Protein AF-A0A161UU79-F1 (afdb_monomer_lite)

Foldseek 3Di:
DALLPDQLQDDLVVLLVVLVVPDPPDWDAPVSLQVSLQNNADPPPPDRCDPVNVVVQCVLVVVDPDRTDDSVNSSSSSVVSVCCRPPVDPVVVSVVVVVVVVVVVVVVVVVVVVVVVVPPDDDD

pLDDT: mean 72.73, std 14.28, range [43.19, 90.19]

Secondary structure (DSSP, 8-state):
--GGGS-TTS-HHHHHHHHHTS-TT--B-HHHHHHHHHHHS-TT------HHHHHHHHHHTT----SSB-HHHHHHHHHHHHHHHHS--HHHHHHHHHHHHHHHHHHHHHHHHHHTGGG-PPP-

Radius of gyration: 19.87 Å; chains: 1; bounding box: 62×35×46 Å

Sequence (124 aa):
MKLSKLDPLIPLKELSQKLMKLPQDYSIHEDELIEFLSRRRWPDSNRRIDRTTFWRWRNDNQIEQQKLFSRLDILKLCQICDHYRLDGTRNQYLEIVNQQKVNISKKLELPHKLIVICQNLPSP

Structure (mmCIF, N/CA/C/O backbone):
data_AF-A0A161UU79-F1
#
_entry.id   AF-A0A161UU79-F1
#
loop_
_atom_site.group_PDB
_atom_site.id
_atom_site.type_symbol
_atom_site.label_atom_id
_atom_site.label_alt_id
_atom_site.label_comp_id
_atom_site.label_asym_id
_atom_site.label_entity_id
_atom_site.label_seq_id
_atom_site.pdbx_PDB_ins_code
_atom_site.Cartn_x
_atom_site.Cartn_y
_atom_site.Cartn_z
_atom_site.occupancy
_atom_site.B_iso_or_equiv
_atom_site.auth_seq_id
_atom_site.auth_comp_id
_atom_site.auth_asym_id
_atom_site.auth_atom_id
_atom_site.pdbx_PDB_model_num
ATOM 1 N N . MET A 1 1 ? -14.013 7.355 11.603 1.00 76.00 1 MET A N 1
ATOM 2 C CA . MET A 1 1 ? -13.534 7.430 10.197 1.00 76.00 1 MET A CA 1
ATOM 3 C C . MET A 1 1 ? -12.900 6.084 9.841 1.00 76.00 1 MET A C 1
ATOM 5 O O . MET A 1 1 ? -12.387 5.464 10.760 1.00 76.00 1 MET A O 1
ATOM 9 N N . LYS A 1 2 ? -12.994 5.597 8.592 1.00 83.75 2 LYS A N 1
ATOM 10 C CA . LYS A 1 2 ? -12.458 4.283 8.155 1.00 83.75 2 LYS A CA 1
ATOM 11 C C . LYS A 1 2 ? -11.425 4.463 7.040 1.00 83.75 2 LYS A C 1
ATOM 13 O O . LYS A 1 2 ? -11.525 5.458 6.319 1.00 83.75 2 LYS A O 1
ATOM 18 N N . LEU A 1 3 ? -10.494 3.518 6.874 1.00 84.81 3 LEU A N 1
ATOM 19 C CA . LEU A 1 3 ? -9.475 3.569 5.813 1.00 84.81 3 LEU A CA 1
ATOM 20 C C . LEU A 1 3 ? -10.134 3.562 4.426 1.00 84.81 3 LEU A C 1
ATOM 22 O O . LEU A 1 3 ? -9.764 4.355 3.566 1.00 84.81 3 LEU A O 1
ATOM 26 N N . SER A 1 4 ? -11.188 2.765 4.242 1.00 83.12 4 SER A N 1
ATOM 27 C CA . SER A 1 4 ? -11.948 2.693 2.988 1.00 83.12 4 SER A CA 1
ATOM 28 C C . SER A 1 4 ? -12.563 4.014 2.509 1.00 83.12 4 SER A C 1
ATOM 30 O O . SER A 1 4 ? -12.818 4.149 1.310 1.00 83.12 4 SER A O 1
ATOM 32 N N . LYS A 1 5 ? -12.780 4.969 3.426 1.00 85.56 5 LYS A N 1
ATOM 33 C CA . LYS A 1 5 ? -13.331 6.308 3.157 1.00 85.56 5 LYS A CA 1
ATOM 34 C C . LYS A 1 5 ? -12.264 7.360 2.854 1.00 85.56 5 LYS A C 1
ATOM 36 O O . LYS A 1 5 ? -12.618 8.494 2.542 1.00 85.56 5 LYS A O 1
ATOM 41 N N . LEU A 1 6 ? -10.983 7.034 3.012 1.00 87.56 6 LEU A N 1
ATOM 42 C CA . LEU A 1 6 ? -9.908 7.940 2.629 1.00 87.56 6 LEU A CA 1
ATOM 43 C C . LEU A 1 6 ? -9.741 7.909 1.115 1.00 87.56 6 LEU A C 1
ATOM 45 O O . LEU A 1 6 ? -9.828 6.846 0.503 1.00 87.56 6 LEU A O 1
ATOM 49 N N . ASP A 1 7 ? -9.467 9.072 0.533 1.00 84.69 7 ASP A N 1
ATOM 50 C CA . ASP A 1 7 ? -9.041 9.149 -0.857 1.00 84.69 7 ASP A CA 1
ATOM 51 C C . ASP A 1 7 ? -7.633 8.527 -0.976 1.00 84.69 7 ASP A C 1
ATOM 53 O O . ASP A 1 7 ? -6.694 9.016 -0.337 1.00 84.69 7 ASP A O 1
ATOM 57 N N . PRO A 1 8 ? -7.479 7.428 -1.735 1.00 82.81 8 PRO A N 1
ATOM 58 C CA . PRO A 1 8 ? -6.214 6.728 -1.875 1.00 82.81 8 PRO A CA 1
ATOM 59 C C . PRO A 1 8 ? -5.212 7.468 -2.762 1.00 82.81 8 PRO A C 1
ATOM 61 O O . PRO A 1 8 ? -4.038 7.111 -2.725 1.00 82.81 8 PRO A O 1
ATOM 64 N N . LEU A 1 9 ? -5.624 8.489 -3.520 1.00 82.69 9 LEU A N 1
ATOM 65 C CA . LEU A 1 9 ? -4.764 9.230 -4.450 1.00 82.69 9 LEU A CA 1
ATOM 66 C C . LEU A 1 9 ? -4.115 10.472 -3.827 1.00 82.69 9 LEU A C 1
ATOM 68 O O . LEU A 1 9 ? -3.282 11.119 -4.464 1.00 82.69 9 LEU A O 1
ATOM 72 N N . ILE A 1 10 ? -4.432 10.787 -2.568 1.00 86.12 10 ILE A N 1
ATOM 73 C CA . ILE A 1 10 ? -3.826 11.930 -1.881 1.00 86.12 10 ILE A CA 1
ATOM 74 C C . ILE A 1 10 ? -2.319 11.726 -1.637 1.00 86.12 10 ILE A C 1
ATOM 76 O O . ILE A 1 10 ? -1.854 10.589 -1.432 1.00 86.12 10 ILE A O 1
ATOM 80 N N . PRO A 1 11 ? -1.537 12.820 -1.578 1.00 85.31 11 PRO A N 1
ATOM 81 C CA . PRO A 1 11 ? -0.120 12.763 -1.240 1.00 85.31 11 PRO A CA 1
ATOM 82 C C . PRO A 1 11 ? 0.129 12.094 0.118 1.00 85.31 11 PRO A C 1
ATOM 84 O O . PRO A 1 11 ? -0.633 12.287 1.066 1.00 85.31 11 PRO A O 1
ATOM 87 N N . LEU A 1 12 ? 1.249 11.373 0.257 1.00 86.25 12 LEU A N 1
ATOM 88 C CA . LEU A 1 12 ? 1.625 10.674 1.501 1.00 86.25 12 LEU A CA 1
ATOM 89 C C . LEU A 1 12 ? 1.599 11.572 2.746 1.00 86.25 12 LEU A C 1
ATOM 91 O O . LEU A 1 12 ? 1.203 11.128 3.823 1.00 86.25 12 LEU A O 1
ATOM 95 N N . LYS A 1 13 ? 1.996 12.843 2.600 1.00 85.06 13 LYS A N 1
ATOM 96 C CA . LYS A 1 13 ? 1.974 13.828 3.691 1.00 85.06 13 LYS A CA 1
ATOM 97 C C . LYS A 1 13 ? 0.554 14.060 4.216 1.00 85.06 13 LYS A C 1
ATOM 99 O O . LYS A 1 13 ? 0.345 14.088 5.425 1.00 85.06 13 LYS A O 1
ATOM 104 N N . GLU A 1 14 ? -0.415 14.185 3.315 1.00 88.81 14 GLU A N 1
ATOM 105 C CA . GLU A 1 14 ? -1.825 14.353 3.668 1.00 88.81 14 GLU A CA 1
ATOM 106 C C . GLU A 1 14 ? -2.428 13.039 4.183 1.00 88.81 14 GLU A C 1
ATOM 108 O O . GLU A 1 14 ? -3.176 13.037 5.163 1.00 88.81 14 GLU A O 1
ATOM 113 N N . LEU A 1 15 ? -2.044 11.905 3.585 1.00 89.38 15 LEU A N 1
ATOM 114 C CA . LEU A 1 15 ? -2.463 10.582 4.041 1.00 89.38 15 LEU A CA 1
ATOM 115 C C . LEU A 1 15 ? -2.055 10.334 5.494 1.00 89.38 15 LEU A C 1
ATOM 117 O O . LEU A 1 15 ? -2.887 9.904 6.287 1.00 89.38 15 LEU A O 1
ATOM 121 N N . SER A 1 16 ? -0.819 10.671 5.868 1.00 88.62 16 SER A N 1
ATOM 122 C CA . SER A 1 16 ? -0.336 10.564 7.249 1.00 88.62 16 SER A CA 1
ATOM 123 C C . SER A 1 16 ? -1.229 11.338 8.225 1.00 88.62 16 SER A C 1
ATOM 125 O O . SER A 1 16 ? -1.694 10.787 9.223 1.00 88.62 16 SER A O 1
ATOM 127 N N . GLN A 1 17 ? -1.585 12.581 7.889 1.00 90.19 17 GLN A N 1
ATOM 128 C CA . GLN A 1 17 ? -2.487 13.387 8.716 1.00 90.19 17 GLN A CA 1
ATOM 129 C C . GLN A 1 17 ? -3.892 12.778 8.824 1.00 90.19 17 GLN A C 1
ATOM 131 O O . GLN A 1 17 ? -4.496 12.817 9.897 1.00 90.19 17 GLN A O 1
ATOM 136 N N . LYS A 1 18 ? -4.427 12.197 7.743 1.00 89.38 18 LYS A N 1
ATOM 137 C CA . LYS A 1 18 ? -5.743 11.536 7.768 1.00 89.38 18 LYS A CA 1
ATOM 138 C C . LYS A 1 18 ? -5.724 10.208 8.528 1.00 89.38 18 LYS A C 1
AT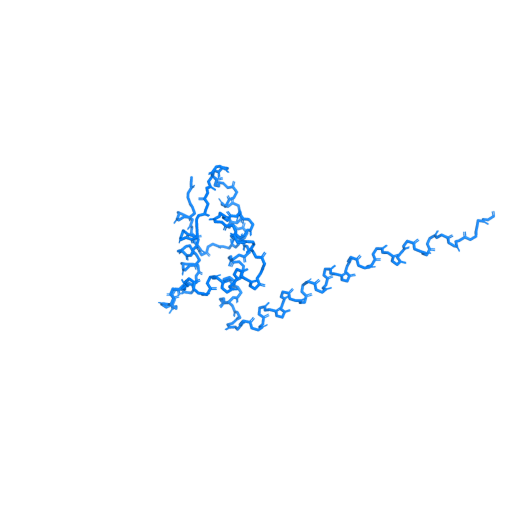OM 140 O O . LYS A 1 18 ? -6.689 9.917 9.229 1.00 89.38 18 LYS A O 1
ATOM 145 N N . LEU A 1 19 ? -4.635 9.442 8.458 1.00 87.62 19 LEU A N 1
ATOM 146 C CA . LEU A 1 19 ? -4.457 8.208 9.229 1.00 87.62 19 LEU A CA 1
ATOM 147 C C . LEU A 1 19 ? -4.402 8.482 10.738 1.00 87.62 19 LEU A C 1
ATOM 149 O O . LEU A 1 19 ? -4.959 7.712 11.518 1.00 87.62 19 LEU A O 1
ATOM 153 N N . MET A 1 20 ? -3.800 9.600 11.154 1.00 86.75 20 MET A N 1
ATOM 154 C CA . MET A 1 20 ? -3.771 10.024 12.563 1.00 86.75 20 MET A CA 1
ATOM 155 C C . MET A 1 20 ? -5.156 10.410 13.104 1.00 86.75 20 MET A C 1
ATOM 157 O O . MET A 1 20 ? -5.381 10.341 14.306 1.00 86.75 20 MET A O 1
ATOM 161 N N . LYS A 1 21 ? -6.101 10.767 12.225 1.00 88.31 21 LYS A N 1
ATOM 162 C CA . LYS A 1 21 ? -7.506 11.043 12.578 1.00 88.31 21 LYS A CA 1
ATOM 163 C C . LYS A 1 21 ? -8.373 9.779 12.652 1.00 88.31 21 LYS A C 1
ATOM 165 O O . LYS A 1 21 ? -9.563 9.875 12.954 1.00 88.31 21 LYS A O 1
ATOM 170 N N . LEU A 1 22 ? -7.827 8.602 12.330 1.00 85.50 22 LEU A N 1
ATOM 171 C CA . LEU A 1 22 ? -8.541 7.342 12.535 1.00 85.50 22 LEU A CA 1
ATOM 172 C C . LEU A 1 22 ? -8.649 7.041 14.039 1.00 85.50 22 LEU A C 1
ATOM 174 O O . LEU A 1 22 ? -7.688 7.320 14.760 1.00 85.50 22 LEU A O 1
ATOM 178 N N . PRO A 1 23 ? -9.766 6.447 14.502 1.00 85.88 23 PRO A N 1
ATOM 179 C CA . PRO A 1 23 ? -9.935 6.058 15.903 1.00 85.88 23 PRO A CA 1
ATOM 180 C C . PRO A 1 23 ? -8.761 5.211 16.414 1.00 85.88 23 PRO A C 1
ATOM 182 O O . PRO A 1 23 ? -8.119 4.500 15.642 1.00 85.88 23 PRO A O 1
ATOM 185 N N . GLN A 1 24 ? -8.430 5.317 17.700 1.00 77.88 24 GLN A N 1
ATOM 186 C CA . GLN A 1 24 ? -7.261 4.639 18.275 1.00 77.88 24 GLN A CA 1
ATOM 187 C C . GLN A 1 24 ? -7.457 3.123 18.413 1.00 77.88 24 GLN A C 1
ATOM 189 O O . GLN A 1 24 ? -6.493 2.373 18.319 1.00 77.88 24 GLN A O 1
ATOM 194 N N . ASP A 1 25 ? -8.705 2.693 18.554 1.00 82.12 25 ASP A N 1
ATOM 195 C CA . ASP A 1 25 ? -9.193 1.314 18.538 1.00 82.12 25 ASP A CA 1
ATOM 196 C C . ASP A 1 25 ? -9.411 0.764 17.115 1.00 82.12 25 ASP A C 1
ATOM 198 O O . ASP A 1 25 ? -9.803 -0.390 16.931 1.00 82.12 25 ASP A O 1
ATOM 202 N N . TYR A 1 26 ? -9.155 1.577 16.085 1.00 81.06 26 TYR A N 1
ATOM 203 C CA . TYR A 1 26 ? -9.373 1.175 14.706 1.00 81.06 26 TYR A CA 1
ATOM 204 C C . TYR A 1 26 ? -8.337 0.145 14.248 1.00 81.06 26 TYR A C 1
ATOM 206 O O . TYR A 1 26 ? -7.163 0.455 14.042 1.00 81.06 26 TYR A O 1
ATOM 214 N N . SER A 1 27 ? -8.811 -1.081 14.047 1.00 81.88 27 SER A N 1
ATOM 215 C CA . SER A 1 27 ? -8.026 -2.208 13.552 1.00 81.88 27 SER A CA 1
ATOM 216 C C . SER A 1 27 ? -8.098 -2.290 12.033 1.00 81.88 27 SER A C 1
ATOM 218 O O . SER A 1 27 ? -9.184 -2.354 11.458 1.00 81.88 27 SER A O 1
ATOM 220 N N . ILE A 1 28 ? -6.936 -2.292 11.381 1.00 84.69 28 ILE A N 1
ATOM 221 C CA . ILE A 1 28 ? -6.843 -2.315 9.921 1.00 84.69 28 ILE A CA 1
ATOM 222 C C . ILE A 1 28 ? -6.502 -3.729 9.483 1.00 84.69 28 ILE A C 1
ATOM 224 O O . ILE A 1 28 ? -5.427 -4.248 9.789 1.00 84.69 28 ILE A O 1
ATOM 228 N N . HIS A 1 29 ? -7.454 -4.339 8.785 1.00 86.19 29 HIS A N 1
ATOM 229 C CA . HIS A 1 29 ? -7.348 -5.699 8.281 1.00 86.19 29 HIS A CA 1
ATOM 230 C C . HIS A 1 29 ? -6.659 -5.742 6.917 1.00 86.19 29 HIS A C 1
ATOM 232 O O . HIS A 1 29 ? -6.684 -4.776 6.153 1.00 86.19 29 HIS A O 1
ATOM 238 N N . GLU A 1 30 ? -6.085 -6.903 6.605 1.00 86.06 30 GLU A N 1
ATOM 239 C CA . GLU A 1 30 ? -5.409 -7.170 5.333 1.00 86.06 30 GLU A CA 1
ATOM 240 C C . GLU A 1 30 ? -6.287 -6.847 4.121 1.00 86.06 30 GLU A C 1
ATOM 242 O O . GLU A 1 30 ? -5.846 -6.115 3.241 1.00 86.06 30 GLU A O 1
ATOM 247 N N . ASP A 1 31 ? -7.533 -7.323 4.098 1.00 86.25 31 ASP A N 1
ATOM 248 C CA . ASP A 1 31 ? -8.419 -7.136 2.944 1.00 86.25 31 ASP A CA 1
ATOM 249 C C . ASP A 1 31 ? -8.742 -5.653 2.705 1.00 86.25 31 ASP A C 1
ATOM 251 O O . ASP A 1 31 ? -8.697 -5.179 1.569 1.00 86.25 31 ASP A O 1
ATOM 255 N N . GLU A 1 32 ? -8.975 -4.884 3.778 1.00 87.94 32 GLU A N 1
ATOM 256 C CA . GLU A 1 32 ? -9.214 -3.439 3.672 1.00 87.94 32 GLU A CA 1
ATOM 257 C C . GLU A 1 32 ? -7.977 -2.707 3.134 1.00 87.94 32 GLU A C 1
ATOM 259 O O . GLU A 1 32 ? -8.090 -1.788 2.317 1.00 87.94 32 GLU A O 1
ATOM 264 N N . LEU A 1 33 ? -6.788 -3.124 3.570 1.00 87.88 33 LEU A N 1
ATOM 2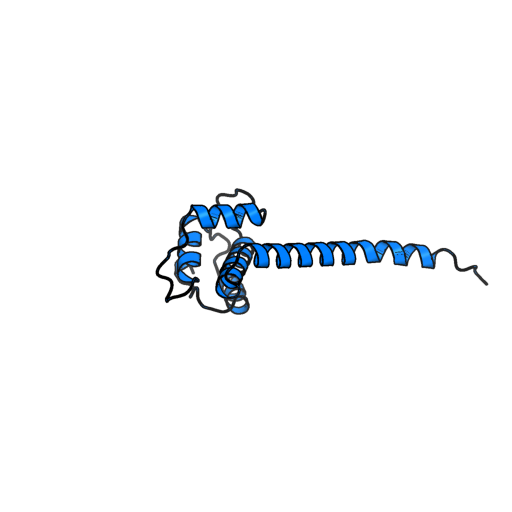65 C CA . LEU A 1 33 ? -5.531 -2.529 3.142 1.00 87.88 33 LEU A CA 1
ATOM 266 C C . LEU A 1 33 ? -5.199 -2.868 1.687 1.00 87.88 33 LEU A C 1
ATOM 268 O O . LEU A 1 33 ? -4.821 -1.974 0.932 1.00 87.88 33 LEU A O 1
ATOM 272 N N . ILE A 1 34 ? -5.382 -4.123 1.269 1.00 86.69 34 ILE A N 1
ATOM 273 C CA . ILE A 1 34 ? -5.223 -4.543 -0.129 1.00 86.69 34 ILE A CA 1
ATOM 274 C C . ILE A 1 34 ? -6.164 -3.731 -1.017 1.00 86.69 34 ILE A C 1
ATOM 276 O O . ILE A 1 34 ? -5.736 -3.185 -2.035 1.00 86.69 34 ILE A O 1
ATOM 280 N N . GLU A 1 35 ? -7.427 -3.581 -0.616 1.00 86.81 35 GLU A N 1
ATOM 281 C CA . GLU A 1 35 ? -8.395 -2.807 -1.383 1.00 86.81 35 GLU A CA 1
ATOM 282 C C . GLU A 1 35 ? -8.031 -1.317 -1.445 1.00 86.81 35 GLU A C 1
ATOM 284 O O . GLU A 1 35 ? -8.146 -0.688 -2.501 1.00 86.81 35 GLU A O 1
ATOM 289 N N . PHE A 1 36 ? -7.539 -0.734 -0.352 1.00 89.12 36 PHE A N 1
ATOM 290 C CA . PHE A 1 36 ? -7.035 0.640 -0.345 1.00 89.12 36 PHE A CA 1
ATOM 291 C C . PHE A 1 36 ? -5.839 0.826 -1.291 1.00 89.12 36 PHE A C 1
ATOM 293 O O . PHE A 1 36 ? -5.857 1.720 -2.139 1.00 89.12 36 PHE A O 1
ATOM 300 N N . LEU A 1 37 ? -4.832 -0.047 -1.208 1.00 86.88 37 LEU A N 1
ATOM 301 C CA . LEU A 1 37 ? -3.644 0.011 -2.063 1.00 86.88 37 LEU A CA 1
ATOM 302 C C . LEU A 1 37 ? -3.998 -0.219 -3.536 1.00 86.88 37 LEU A C 1
ATOM 304 O O . LEU A 1 37 ? -3.435 0.434 -4.412 1.00 86.88 37 LEU A O 1
ATOM 308 N N . SER A 1 38 ? -4.962 -1.101 -3.821 1.00 82.44 38 SER A N 1
ATOM 309 C CA . SER A 1 38 ? -5.404 -1.366 -5.192 1.00 82.44 38 SER A CA 1
ATOM 310 C C . SER A 1 38 ? -5.960 -0.111 -5.872 1.00 82.44 38 SER A C 1
ATOM 312 O O . SER A 1 38 ? -5.706 0.096 -7.054 1.00 82.44 38 SER A O 1
ATOM 314 N N . ARG A 1 39 ? -6.641 0.757 -5.110 1.00 81.50 39 ARG A N 1
ATOM 315 C CA . ARG A 1 39 ? -7.182 2.041 -5.579 1.00 81.50 39 ARG A CA 1
ATOM 316 C C . ARG A 1 39 ? -6.150 3.172 -5.614 1.00 81.50 39 ARG A C 1
ATOM 318 O O . ARG A 1 39 ? -6.389 4.182 -6.262 1.00 81.50 39 ARG A O 1
ATOM 325 N N . ARG A 1 40 ? -5.018 3.026 -4.915 1.00 81.25 40 ARG A N 1
ATOM 326 C CA . ARG A 1 40 ? -3.899 3.988 -4.960 1.00 81.25 40 ARG A CA 1
ATOM 327 C C . ARG A 1 40 ? -3.067 3.843 -6.239 1.00 81.25 40 ARG A C 1
ATOM 329 O O . ARG A 1 40 ? -2.367 4.775 -6.632 1.00 81.25 40 ARG A O 1
ATOM 336 N N . ARG A 1 41 ? -3.128 2.678 -6.891 1.00 71.00 41 ARG A N 1
ATOM 337 C CA . ARG A 1 41 ?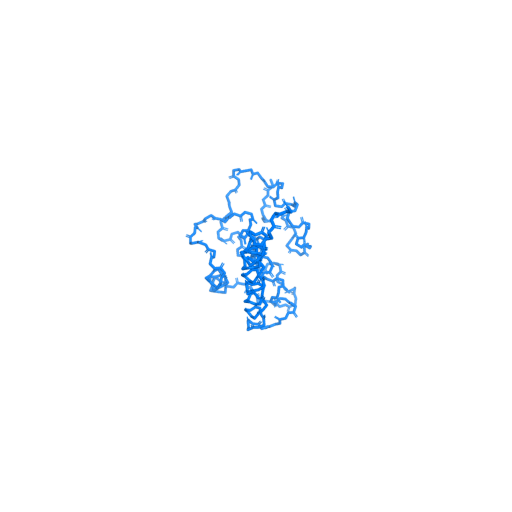 -2.392 2.396 -8.126 1.00 71.00 41 ARG A CA 1
ATOM 338 C C . ARG A 1 41 ? -3.092 3.006 -9.352 1.00 71.00 41 ARG A C 1
ATOM 340 O O . ARG A 1 41 ? -4.301 3.186 -9.355 1.00 71.00 41 ARG A O 1
ATOM 347 N N . TRP A 1 42 ? -2.281 3.326 -10.363 1.00 62.59 42 TRP A N 1
ATOM 348 C CA . TRP A 1 42 ? -2.607 3.932 -11.663 1.00 62.59 42 TRP A CA 1
ATOM 349 C C . TRP A 1 42 ? -4.068 3.714 -12.136 1.00 62.59 42 TRP A C 1
ATOM 351 O O . TRP A 1 42 ? -4.429 2.566 -12.388 1.00 62.59 42 TRP A O 1
ATOM 361 N N . PRO A 1 43 ? -4.883 4.773 -12.341 1.00 54.84 43 PRO A N 1
ATOM 362 C CA . PRO A 1 43 ? -6.260 4.639 -12.843 1.00 54.84 43 PRO A CA 1
ATOM 363 C C . PRO A 1 43 ? -6.363 3.945 -14.219 1.00 54.84 43 PRO A C 1
ATOM 365 O O . PRO A 1 43 ? -7.298 3.189 -14.456 1.00 54.84 43 PRO A O 1
ATOM 368 N N . ASP A 1 44 ? -5.371 4.130 -15.091 1.00 51.72 44 ASP A N 1
ATOM 369 C CA . ASP A 1 44 ? -5.260 3.491 -16.413 1.00 51.72 44 ASP A CA 1
ATOM 370 C C . ASP A 1 44 ? -4.700 2.053 -16.383 1.00 51.72 44 ASP A C 1
ATOM 372 O O . ASP A 1 44 ? -4.797 1.326 -17.374 1.00 51.72 44 ASP A O 1
ATOM 376 N N . SER A 1 45 ? -4.124 1.590 -15.264 1.00 57.19 45 SER A N 1
ATOM 377 C CA . SER A 1 45 ? -3.753 0.181 -15.109 1.00 57.19 45 SER A CA 1
ATOM 378 C C . SER A 1 45 ? -4.924 -0.558 -14.483 1.00 57.19 45 SER A C 1
ATOM 380 O O . SER A 1 45 ? -5.087 -0.574 -13.268 1.00 57.19 45 SER A O 1
ATOM 382 N N . ASN A 1 46 ? -5.709 -1.257 -15.301 1.00 58.59 46 ASN A N 1
ATOM 383 C CA . ASN A 1 46 ? -6.861 -2.042 -14.835 1.00 58.59 46 ASN A CA 1
ATOM 384 C C . ASN A 1 46 ? -6.472 -3.273 -13.967 1.00 58.59 46 ASN A C 1
ATOM 386 O O . ASN A 1 46 ? -7.256 -4.202 -13.773 1.00 58.59 46 ASN A O 1
ATOM 390 N N . ARG A 1 47 ? -5.223 -3.333 -13.480 1.00 59.59 47 ARG A N 1
ATOM 391 C CA . ARG A 1 47 ? -4.664 -4.420 -12.674 1.00 59.59 47 ARG A CA 1
ATOM 392 C C . ARG A 1 47 ? -4.765 -4.084 -11.190 1.00 59.59 47 ARG A C 1
ATOM 394 O O . ARG A 1 47 ? -4.007 -3.266 -10.669 1.00 59.59 47 ARG A O 1
ATOM 401 N N . ARG A 1 48 ? -5.641 -4.807 -10.491 1.00 68.00 48 ARG A N 1
ATOM 402 C CA . ARG A 1 48 ? -5.688 -4.823 -9.024 1.00 68.00 48 ARG A CA 1
ATOM 403 C C . ARG A 1 48 ? -4.368 -5.341 -8.446 1.00 68.00 48 ARG A C 1
ATOM 405 O O . ARG A 1 48 ? -3.715 -6.198 -9.041 1.00 68.00 48 ARG A O 1
ATOM 412 N N . ILE A 1 49 ? -3.987 -4.828 -7.276 1.00 74.75 49 ILE A N 1
ATOM 413 C CA . ILE A 1 49 ? -2.946 -5.462 -6.462 1.00 74.75 49 ILE A CA 1
ATOM 414 C C . ILE A 1 49 ? -3.519 -6.792 -5.993 1.00 74.75 49 ILE A C 1
ATOM 416 O O . ILE A 1 49 ? -4.505 -6.824 -5.258 1.00 74.75 49 ILE A O 1
ATOM 420 N N . ASP A 1 50 ? -2.928 -7.883 -6.465 1.00 76.75 50 ASP A N 1
ATOM 421 C CA . ASP A 1 50 ? -3.277 -9.202 -5.978 1.00 76.75 50 ASP A CA 1
ATOM 422 C C . ASP A 1 50 ? -2.639 -9.452 -4.606 1.00 76.75 50 ASP A C 1
ATOM 424 O O . ASP A 1 50 ? -1.664 -8.816 -4.184 1.00 76.75 50 ASP A O 1
ATOM 428 N N . ARG A 1 51 ? -3.216 -10.417 -3.893 1.00 82.12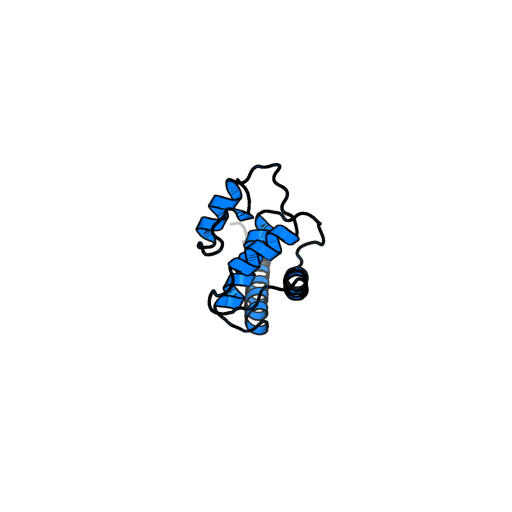 51 ARG A N 1
ATOM 429 C CA . ARG A 1 51 ? -2.752 -10.824 -2.566 1.00 82.12 51 ARG A CA 1
ATOM 430 C C . ARG A 1 51 ? -1.276 -11.229 -2.601 1.00 82.12 51 ARG A C 1
ATOM 432 O O . ARG A 1 51 ? -0.522 -10.912 -1.689 1.00 82.12 51 ARG A O 1
ATOM 439 N N . THR A 1 52 ? -0.834 -11.862 -3.683 1.00 83.69 52 THR A N 1
ATOM 440 C CA . THR A 1 52 ? 0.557 -12.278 -3.889 1.00 83.69 52 THR A CA 1
ATOM 441 C C . THR A 1 52 ? 1.523 -11.096 -3.937 1.00 83.69 52 THR A C 1
ATOM 443 O O . THR A 1 52 ? 2.561 -11.132 -3.277 1.00 83.69 52 THR A O 1
ATOM 446 N N . THR A 1 53 ? 1.200 -10.035 -4.677 1.00 80.81 53 THR A N 1
ATOM 447 C CA . THR A 1 53 ? 2.013 -8.812 -4.750 1.00 80.81 53 THR A CA 1
ATOM 448 C C . THR A 1 53 ? 2.077 -8.133 -3.394 1.00 80.81 53 THR A C 1
ATOM 450 O O . THR A 1 53 ? 3.159 -7.750 -2.951 1.00 80.81 53 THR A O 1
ATOM 453 N N . PHE A 1 54 ? 0.942 -8.063 -2.699 1.00 85.38 54 PHE A N 1
ATOM 454 C CA . PHE A 1 54 ? 0.881 -7.540 -1.341 1.00 85.38 54 PHE A CA 1
ATOM 455 C C . PHE A 1 54 ? 1.813 -8.301 -0.381 1.00 85.38 54 PHE A C 1
ATOM 457 O O . PHE A 1 54 ? 2.652 -7.688 0.282 1.00 85.38 54 PHE A O 1
ATOM 464 N N . TRP A 1 55 ? 1.738 -9.637 -0.357 1.00 84.06 55 TRP A N 1
ATOM 465 C CA . TRP A 1 55 ? 2.609 -10.470 0.482 1.00 84.06 55 TRP A CA 1
ATOM 466 C C . TRP A 1 55 ? 4.087 -10.321 0.128 1.00 84.06 55 TRP A C 1
ATOM 468 O O . TRP A 1 55 ? 4.932 -10.277 1.021 1.00 84.06 55 TRP A O 1
ATOM 478 N N . ARG A 1 56 ? 4.416 -10.191 -1.161 1.00 81.75 56 ARG A N 1
ATOM 479 C CA . ARG A 1 56 ? 5.795 -9.930 -1.597 1.00 81.75 56 ARG A CA 1
ATOM 480 C C . ARG A 1 56 ? 6.310 -8.599 -1.059 1.00 81.75 56 ARG A C 1
ATOM 482 O O . ARG A 1 56 ? 7.385 -8.571 -0.473 1.00 81.75 56 ARG A O 1
ATOM 489 N N . TRP A 1 57 ? 5.540 -7.518 -1.193 1.00 83.44 57 TRP A N 1
ATOM 490 C CA . TRP A 1 57 ? 5.928 -6.201 -0.672 1.00 83.44 57 TRP A CA 1
ATOM 491 C C . TRP A 1 57 ? 6.115 -6.207 0.840 1.00 83.44 57 TRP A C 1
ATOM 493 O O . TRP A 1 57 ? 7.069 -5.610 1.341 1.00 83.44 57 TRP A O 1
ATOM 503 N N . ARG A 1 58 ? 5.232 -6.914 1.549 1.00 85.00 58 ARG A N 1
ATOM 504 C CA . ARG A 1 58 ? 5.312 -7.122 2.993 1.00 85.00 58 ARG A CA 1
ATOM 505 C C . ARG A 1 58 ? 6.618 -7.817 3.389 1.00 85.00 58 ARG A C 1
ATOM 507 O O . ARG A 1 58 ? 7.344 -7.301 4.240 1.00 85.00 58 ARG A O 1
ATOM 514 N N . ASN A 1 59 ? 6.925 -8.943 2.742 1.00 84.44 59 ASN A N 1
ATOM 515 C CA . ASN A 1 59 ? 8.117 -9.747 3.015 1.00 84.44 59 ASN A CA 1
ATOM 516 C C . ASN A 1 59 ? 9.408 -8.985 2.696 1.00 84.44 59 ASN A C 1
ATOM 518 O O . ASN A 1 59 ? 10.301 -8.928 3.539 1.00 84.44 59 ASN A O 1
ATOM 522 N N . ASP A 1 60 ? 9.477 -8.338 1.528 1.00 82.06 60 ASP A N 1
ATOM 523 C CA . ASP A 1 60 ? 10.643 -7.552 1.095 1.00 82.06 60 ASP A CA 1
ATOM 524 C C . ASP A 1 60 ? 10.961 -6.403 2.086 1.00 82.06 60 ASP A C 1
ATOM 526 O O . ASP A 1 60 ? 12.106 -5.965 2.200 1.00 82.06 60 ASP A O 1
ATOM 530 N N . ASN A 1 61 ? 9.961 -5.930 2.843 1.00 77.50 61 ASN A N 1
ATOM 531 C CA . ASN A 1 61 ? 10.075 -4.799 3.768 1.00 77.50 61 ASN A CA 1
ATOM 532 C C . ASN A 1 61 ? 10.057 -5.159 5.255 1.00 77.50 61 ASN A C 1
ATOM 534 O O . ASN A 1 61 ? 10.026 -4.237 6.083 1.00 77.50 61 ASN A O 1
ATOM 538 N N . GLN A 1 62 ? 10.098 -6.457 5.578 1.00 80.44 62 GLN A N 1
ATOM 539 C CA . GLN A 1 62 ? 10.090 -6.978 6.949 1.00 80.44 62 GLN A CA 1
ATOM 540 C C . GLN A 1 62 ? 8.922 -6.430 7.786 1.00 80.44 62 GLN A C 1
ATOM 542 O O . GLN A 1 62 ? 9.069 -6.163 8.975 1.00 80.44 62 GLN A O 1
ATOM 547 N N . ILE A 1 63 ? 7.757 -6.232 7.160 1.00 79.94 63 ILE A N 1
ATOM 548 C CA . ILE A 1 63 ? 6.534 -5.890 7.891 1.00 79.94 63 ILE A CA 1
ATOM 549 C C . ILE A 1 63 ? 6.069 -7.181 8.568 1.00 79.94 63 ILE A C 1
ATOM 551 O O . ILE A 1 63 ? 5.627 -8.109 7.883 1.00 79.94 63 ILE A O 1
ATOM 555 N N . GLU A 1 64 ? 6.228 -7.255 9.894 1.00 69.50 64 GLU A N 1
ATOM 556 C CA . GLU A 1 64 ? 5.931 -8.436 10.717 1.00 69.50 64 GLU A CA 1
ATOM 557 C C . GLU A 1 64 ? 4.599 -9.084 10.326 1.00 69.50 64 GLU A C 1
ATOM 559 O O . GLU A 1 64 ? 3.666 -8.375 9.953 1.00 69.50 64 GLU A O 1
ATOM 564 N N . GLN A 1 65 ? 4.476 -10.415 10.426 1.00 65.25 65 GLN A N 1
ATOM 565 C CA . GLN A 1 65 ? 3.279 -11.194 10.046 1.00 65.25 65 GLN A CA 1
ATOM 566 C C . GLN A 1 65 ? 2.065 -10.987 10.980 1.00 65.25 65 GLN A C 1
ATOM 568 O O . GLN A 1 65 ? 1.298 -11.907 11.258 1.00 65.25 65 GLN A O 1
ATOM 573 N N . GLN A 1 66 ? 1.860 -9.775 11.483 1.00 64.12 66 GLN A N 1
ATOM 574 C CA . GLN A 1 66 ? 0.706 -9.435 12.298 1.00 64.12 66 GLN A CA 1
ATOM 575 C C . GLN A 1 66 ? -0.579 -9.415 11.449 1.00 64.12 66 GLN A C 1
ATOM 577 O O . GLN A 1 66 ? -0.600 -8.928 10.318 1.00 64.12 66 GLN A O 1
ATOM 582 N N . LYS A 1 67 ? -1.695 -9.923 11.983 1.00 66.69 67 LYS A N 1
ATOM 583 C CA . LYS A 1 67 ? -3.014 -9.816 11.317 1.00 66.69 67 LYS A CA 1
ATOM 584 C C . LYS A 1 67 ? -3.546 -8.375 11.262 1.00 66.69 67 LYS A C 1
ATOM 586 O O . LYS A 1 67 ? -4.519 -8.118 10.557 1.00 66.69 67 LYS A O 1
ATOM 591 N N . LEU A 1 68 ? -2.928 -7.469 12.018 1.00 75.81 68 LEU A N 1
ATOM 592 C CA . LEU A 1 68 ? -3.307 -6.072 12.171 1.00 75.81 68 LEU A CA 1
ATOM 593 C C . LEU A 1 68 ? -2.156 -5.185 11.707 1.00 75.81 68 LEU A C 1
ATOM 595 O O . LEU A 1 68 ? -1.008 -5.430 12.068 1.00 75.81 68 LEU A O 1
ATOM 599 N N . PHE A 1 69 ? -2.472 -4.163 10.916 1.00 83.00 69 PHE A N 1
ATOM 600 C CA . PHE A 1 69 ? -1.482 -3.219 10.405 1.00 83.00 69 PHE A CA 1
ATOM 601 C C . PHE A 1 69 ? -1.471 -1.943 11.235 1.00 83.00 69 PHE A C 1
ATOM 603 O O . PHE A 1 69 ? -2.518 -1.343 11.491 1.00 83.00 69 PHE A O 1
ATOM 610 N N . SER A 1 70 ? -0.276 -1.493 11.616 1.00 83.69 70 SER A N 1
ATOM 611 C CA . SER A 1 70 ? -0.110 -0.181 12.228 1.00 83.69 70 SER A CA 1
ATOM 612 C C . SER A 1 70 ? -0.248 0.928 11.178 1.00 83.69 70 SER A C 1
ATOM 614 O O . SER A 1 70 ? -0.081 0.721 9.974 1.00 83.69 70 SER A O 1
ATOM 616 N N . ARG A 1 71 ? -0.490 2.163 11.632 1.00 85.88 71 ARG A N 1
ATOM 617 C CA . ARG A 1 71 ? -0.511 3.341 10.743 1.00 85.88 71 ARG A CA 1
ATOM 618 C C . ARG A 1 71 ? 0.816 3.521 9.989 1.00 85.88 71 ARG A C 1
ATOM 620 O O . ARG A 1 71 ? 0.809 3.982 8.850 1.00 85.88 71 ARG A O 1
ATOM 627 N N . LEU A 1 72 ? 1.937 3.146 10.611 1.00 83.94 72 LEU A N 1
ATOM 628 C CA . LEU A 1 72 ? 3.265 3.205 9.997 1.00 83.94 72 LEU A CA 1
ATOM 629 C C . LEU A 1 72 ? 3.417 2.176 8.874 1.00 83.94 72 LEU A C 1
ATOM 631 O O . LEU A 1 72 ? 3.936 2.521 7.812 1.00 83.94 72 LEU A O 1
ATOM 635 N N . ASP A 1 73 ? 2.904 0.957 9.063 1.00 85.81 73 ASP A N 1
ATOM 636 C CA . ASP A 1 73 ? 2.940 -0.085 8.029 1.00 85.81 73 ASP A CA 1
ATOM 637 C C . ASP A 1 73 ? 2.176 0.352 6.780 1.00 85.81 73 ASP A C 1
ATOM 639 O O . ASP A 1 73 ? 2.643 0.166 5.657 1.00 85.81 73 ASP A O 1
ATOM 643 N N . ILE A 1 74 ? 1.031 1.010 6.971 1.00 87.06 74 ILE A N 1
ATOM 644 C CA . ILE A 1 74 ? 0.206 1.531 5.876 1.00 87.06 74 ILE A CA 1
ATOM 645 C C . ILE A 1 74 ? 0.956 2.603 5.102 1.00 87.06 74 ILE A C 1
ATOM 647 O O . ILE A 1 74 ? 0.978 2.563 3.874 1.00 87.06 74 ILE A O 1
ATOM 651 N N . LEU A 1 75 ? 1.594 3.548 5.798 1.00 88.31 75 LEU A N 1
ATOM 652 C CA . LEU A 1 75 ? 2.391 4.587 5.146 1.00 88.31 75 LEU A CA 1
ATOM 653 C C . LEU A 1 75 ? 3.547 3.988 4.346 1.00 88.31 75 LEU A C 1
ATOM 655 O O . LEU A 1 75 ? 3.775 4.406 3.211 1.00 88.31 75 LEU A O 1
ATOM 659 N N . LYS A 1 76 ? 4.226 2.978 4.896 1.00 87.25 76 LYS A N 1
ATOM 660 C CA . LYS A 1 76 ? 5.314 2.270 4.214 1.00 87.25 76 LYS A CA 1
ATOM 661 C C . LYS A 1 76 ? 4.812 1.529 2.970 1.00 87.25 76 LYS A C 1
ATOM 663 O O . LYS A 1 76 ? 5.417 1.634 1.908 1.00 87.25 76 LYS A O 1
ATOM 668 N N . LEU A 1 77 ? 3.667 0.852 3.056 1.00 87.44 77 LEU A N 1
ATOM 669 C CA . LEU A 1 77 ? 3.023 0.187 1.915 1.00 87.44 77 LEU A CA 1
ATOM 670 C C . LEU A 1 77 ? 2.533 1.173 0.850 1.00 87.44 77 LEU A C 1
ATOM 672 O O . LEU A 1 77 ? 2.654 0.895 -0.342 1.00 87.44 77 LEU A O 1
ATOM 676 N N . CYS A 1 78 ? 2.049 2.346 1.251 1.00 87.38 78 CYS A N 1
ATOM 677 C CA . CYS A 1 78 ? 1.684 3.410 0.319 1.00 87.38 78 CYS A CA 1
ATOM 678 C C . CYS A 1 78 ? 2.915 4.009 -0.372 1.00 87.38 78 CYS A C 1
ATOM 680 O O . CYS A 1 78 ? 2.859 4.263 -1.569 1.00 87.38 78 CYS A O 1
ATOM 682 N N . GLN A 1 79 ? 4.034 4.177 0.341 1.00 84.69 79 GLN A N 1
ATOM 683 C CA . GLN A 1 79 ? 5.317 4.589 -0.245 1.00 84.69 79 GLN A CA 1
ATOM 684 C C . GLN A 1 79 ? 5.820 3.584 -1.277 1.00 84.69 79 GLN A C 1
ATOM 686 O O . GLN A 1 79 ? 6.226 3.979 -2.365 1.00 84.69 79 GLN A O 1
ATOM 691 N N . ILE A 1 80 ? 5.753 2.289 -0.956 1.00 81.62 80 ILE A N 1
ATOM 692 C CA . ILE A 1 80 ? 6.065 1.213 -1.900 1.00 81.62 80 ILE A CA 1
ATOM 693 C C . ILE A 1 80 ? 5.177 1.350 -3.139 1.00 81.62 80 ILE A C 1
ATOM 695 O O . ILE A 1 80 ? 5.679 1.405 -4.259 1.00 81.62 80 ILE A O 1
ATOM 699 N N . CYS A 1 81 ? 3.863 1.469 -2.941 1.00 80.38 81 CYS A N 1
ATOM 700 C CA . CYS A 1 81 ? 2.899 1.607 -4.027 1.00 80.38 81 CYS A CA 1
ATOM 701 C C . CYS A 1 81 ? 3.184 2.828 -4.922 1.00 80.38 81 CYS A C 1
ATOM 703 O O . CYS A 1 81 ? 3.114 2.711 -6.145 1.00 80.38 81 CYS A O 1
ATOM 705 N N . ASP A 1 82 ? 3.542 3.971 -4.332 1.00 77.31 82 ASP A N 1
ATOM 706 C CA . ASP A 1 82 ? 3.903 5.197 -5.054 1.00 77.31 82 ASP A CA 1
ATOM 707 C C . ASP A 1 82 ? 5.236 5.062 -5.800 1.00 77.31 82 ASP A C 1
ATOM 709 O O . ASP A 1 82 ? 5.392 5.616 -6.887 1.00 77.31 82 ASP A O 1
ATOM 713 N N . HIS A 1 83 ? 6.191 4.305 -5.259 1.00 73.31 83 HIS A N 1
ATOM 714 C CA . HIS A 1 83 ? 7.460 4.040 -5.933 1.00 73.31 83 HIS A CA 1
ATOM 715 C C . HIS A 1 83 ? 7.255 3.185 -7.181 1.00 73.31 83 HIS A C 1
ATOM 717 O O . HIS A 1 83 ? 7.658 3.572 -8.272 1.00 73.31 83 HIS A O 1
ATOM 723 N N . TYR A 1 84 ? 6.527 2.072 -7.046 1.00 66.94 84 TYR A N 1
ATOM 724 C CA . TYR A 1 84 ? 6.133 1.233 -8.184 1.00 66.94 84 TYR A CA 1
ATOM 725 C C . TYR A 1 84 ? 5.228 1.968 -9.195 1.00 66.94 84 TYR A C 1
ATOM 727 O O . TYR A 1 84 ? 5.035 1.466 -10.304 1.00 66.94 84 TYR A O 1
ATOM 735 N N . ARG A 1 85 ? 4.648 3.122 -8.823 1.00 64.38 85 ARG A N 1
ATOM 736 C CA . ARG A 1 85 ? 3.895 4.017 -9.718 1.00 64.38 85 ARG A CA 1
ATOM 737 C C . ARG A 1 85 ? 4.816 4.888 -10.580 1.00 64.38 85 ARG A C 1
ATOM 739 O O . ARG A 1 85 ? 4.458 5.145 -11.722 1.00 64.38 85 ARG A O 1
ATOM 746 N N . LEU A 1 86 ? 5.938 5.364 -10.036 1.00 58.22 86 LEU A N 1
ATOM 747 C CA . LEU A 1 86 ? 6.844 6.308 -10.706 1.00 58.22 86 LEU A CA 1
ATOM 748 C C . LEU A 1 86 ? 7.980 5.601 -11.459 1.00 58.22 86 LEU A C 1
ATOM 750 O O . LEU A 1 86 ? 8.227 5.927 -12.614 1.00 58.22 86 LEU A O 1
ATOM 754 N N . ASP A 1 87 ? 8.608 4.603 -10.836 1.00 54.72 87 ASP A N 1
ATOM 755 C CA . ASP A 1 87 ? 9.741 3.852 -11.380 1.00 54.72 87 ASP A CA 1
ATOM 756 C C . ASP A 1 87 ? 9.351 2.377 -11.469 1.00 54.72 87 ASP A C 1
ATOM 758 O O . ASP A 1 87 ? 9.366 1.628 -10.490 1.00 54.72 87 ASP A O 1
ATOM 762 N N . GLY A 1 88 ? 8.914 1.964 -12.658 1.00 55.94 88 GLY A N 1
ATOM 763 C CA . GLY A 1 88 ? 8.186 0.717 -12.907 1.00 55.94 88 GLY A CA 1
ATOM 764 C C . GLY A 1 88 ? 8.936 -0.600 -12.665 1.00 55.94 88 GLY A C 1
ATOM 765 O O . GLY A 1 88 ? 8.469 -1.634 -13.144 1.00 55.94 88 GLY A O 1
ATOM 766 N N . THR A 1 89 ? 10.062 -0.629 -11.942 1.00 62.00 89 THR A N 1
ATOM 767 C CA . THR A 1 89 ? 10.785 -1.878 -11.665 1.00 62.00 89 THR A CA 1
ATOM 768 C C . THR A 1 89 ? 11.106 -2.093 -10.185 1.00 62.00 89 THR A C 1
ATOM 770 O O . THR A 1 89 ? 11.579 -1.220 -9.460 1.00 62.00 89 THR A O 1
ATOM 773 N N . ARG A 1 90 ? 10.890 -3.337 -9.739 1.00 60.66 90 ARG A N 1
ATOM 774 C CA . ARG A 1 90 ? 11.212 -3.821 -8.386 1.00 60.66 90 ARG A CA 1
ATOM 775 C C . ARG A 1 90 ? 12.677 -3.599 -8.004 1.00 60.66 90 ARG A C 1
ATOM 777 O O . ARG A 1 90 ? 12.964 -3.299 -6.850 1.00 60.66 90 ARG A O 1
ATOM 784 N N . ASN A 1 91 ? 13.591 -3.769 -8.955 1.00 61.38 91 ASN A N 1
ATOM 785 C CA . ASN A 1 91 ? 15.027 -3.694 -8.690 1.00 61.38 91 ASN A CA 1
ATOM 786 C C . ASN A 1 91 ? 15.448 -2.274 -8.293 1.00 61.38 91 ASN A C 1
ATOM 788 O O . ASN A 1 91 ? 16.168 -2.120 -7.313 1.00 61.38 91 ASN A O 1
ATOM 792 N N . GLN A 1 92 ? 14.900 -1.250 -8.954 1.00 62.28 92 GLN A N 1
ATOM 793 C CA . GLN A 1 92 ? 15.157 0.154 -8.615 1.00 62.28 92 GLN A CA 1
ATOM 794 C C . GLN A 1 92 ? 14.628 0.516 -7.220 1.00 62.28 92 GLN A C 1
ATOM 796 O O . GLN A 1 92 ? 15.309 1.196 -6.454 1.00 62.28 92 GLN A O 1
ATOM 801 N N . TYR A 1 93 ? 13.445 0.011 -6.846 1.00 64.94 93 TYR A N 1
ATOM 802 C CA . TYR A 1 93 ? 12.923 0.185 -5.486 1.00 64.94 93 TYR A CA 1
ATOM 803 C C . TYR A 1 93 ? 13.870 -0.403 -4.430 1.00 64.94 93 TYR A C 1
ATOM 805 O O . TYR A 1 93 ? 14.216 0.260 -3.450 1.00 64.94 93 TYR A O 1
ATOM 813 N N . LEU A 1 94 ? 14.307 -1.650 -4.634 1.00 63.59 94 LEU A N 1
ATOM 814 C CA . LEU A 1 94 ? 15.201 -2.338 -3.703 1.00 63.59 94 LEU A CA 1
ATOM 815 C C . LEU A 1 94 ? 16.573 -1.659 -3.618 1.00 63.59 94 LEU A C 1
ATOM 817 O O . LEU A 1 94 ? 17.127 -1.567 -2.524 1.00 63.59 94 LEU A O 1
ATOM 821 N N . GLU A 1 95 ? 17.101 -1.139 -4.727 1.00 67.88 95 GLU A N 1
ATOM 822 C CA . GLU A 1 95 ? 18.335 -0.349 -4.739 1.00 67.88 95 GLU A CA 1
ATOM 823 C C . GLU A 1 95 ? 18.214 0.913 -3.884 1.00 67.88 95 GLU A C 1
ATOM 825 O O . GLU A 1 95 ? 19.071 1.144 -3.033 1.00 67.88 95 GLU A O 1
ATOM 830 N N . ILE A 1 96 ? 17.133 1.684 -4.027 1.00 67.12 96 ILE A N 1
ATOM 831 C CA . ILE A 1 96 ? 16.918 2.909 -3.241 1.00 67.12 96 ILE A CA 1
ATOM 832 C C . ILE A 1 96 ? 16.788 2.590 -1.749 1.00 67.12 96 ILE A C 1
ATOM 834 O O . ILE A 1 96 ? 17.434 3.234 -0.919 1.00 67.12 96 ILE A O 1
ATOM 838 N N . VAL A 1 97 ? 16.001 1.573 -1.386 1.00 67.06 97 VAL A N 1
ATOM 839 C CA . VAL A 1 97 ? 15.845 1.155 0.018 1.00 67.06 97 VAL A CA 1
ATOM 840 C C . VAL A 1 97 ? 17.175 0.680 0.603 1.00 67.06 97 VAL A C 1
ATOM 842 O O . VAL A 1 97 ? 17.519 1.041 1.731 1.00 67.06 97 VAL A O 1
ATOM 845 N N . ASN A 1 98 ? 17.950 -0.099 -0.152 1.00 68.56 98 ASN A N 1
ATOM 846 C CA . ASN A 1 98 ? 19.257 -0.576 0.292 1.00 68.56 98 ASN A CA 1
ATOM 847 C C . ASN A 1 98 ? 20.265 0.572 0.425 1.00 68.56 98 ASN A C 1
ATOM 849 O O . ASN A 1 98 ? 20.990 0.627 1.417 1.00 68.56 98 ASN A O 1
ATOM 853 N N . GLN A 1 99 ? 20.272 1.534 -0.498 1.00 65.50 99 GLN A N 1
ATOM 854 C CA . GLN A 1 99 ? 21.111 2.731 -0.404 1.00 65.50 99 GLN A CA 1
ATOM 855 C C . GLN A 1 99 ? 20.746 3.594 0.812 1.00 65.50 99 GLN A C 1
ATOM 857 O O . GLN A 1 99 ? 21.635 4.070 1.520 1.00 65.50 99 GLN A O 1
ATOM 862 N N . GLN A 1 100 ? 19.453 3.754 1.113 1.00 64.75 100 GLN A N 1
ATOM 863 C CA . GLN A 1 100 ? 18.996 4.459 2.314 1.00 64.75 100 GLN A CA 1
ATOM 864 C C . GLN A 1 100 ? 19.423 3.735 3.598 1.00 64.75 100 GLN A C 1
ATOM 866 O O . GLN A 1 100 ? 19.925 4.383 4.516 1.00 64.75 100 GLN A O 1
ATOM 871 N N . LYS A 1 101 ? 19.305 2.399 3.653 1.00 61.41 101 LYS A N 1
ATOM 872 C CA . LYS A 1 101 ? 19.795 1.590 4.785 1.00 61.41 101 LYS A CA 1
ATOM 873 C C . LYS A 1 101 ? 21.304 1.746 4.988 1.00 61.41 101 LYS A C 1
ATOM 875 O O . LYS A 1 101 ? 21.736 2.011 6.105 1.0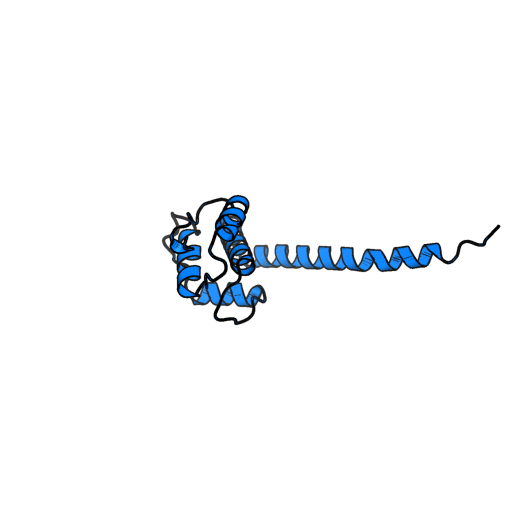0 61.41 101 LYS A O 1
ATOM 880 N N . VAL A 1 102 ? 22.095 1.663 3.916 1.00 60.19 102 VAL A N 1
ATOM 881 C CA . VAL A 1 102 ? 23.557 1.847 3.970 1.00 60.19 102 VAL A CA 1
ATOM 882 C C . VAL A 1 102 ? 23.925 3.252 4.456 1.00 60.19 102 VAL A C 1
ATOM 884 O O . VAL A 1 102 ? 24.823 3.399 5.284 1.00 60.19 102 VAL A O 1
ATOM 887 N N . ASN A 1 103 ? 23.221 4.290 4.000 1.00 55.47 103 ASN A N 1
ATOM 888 C CA . ASN A 1 103 ? 23.469 5.662 4.447 1.00 55.47 103 ASN A CA 1
ATOM 889 C C . ASN A 1 103 ? 23.122 5.879 5.927 1.00 55.47 103 ASN A C 1
ATOM 891 O O . ASN A 1 103 ? 23.832 6.611 6.617 1.00 55.47 103 ASN A O 1
ATOM 895 N N . ILE A 1 104 ? 22.077 5.222 6.437 1.00 56.72 104 ILE A N 1
ATOM 896 C CA . ILE A 1 104 ? 21.736 5.243 7.866 1.00 56.72 104 ILE A CA 1
ATOM 897 C C . ILE A 1 104 ? 22.821 4.530 8.685 1.00 56.72 104 ILE A C 1
ATOM 899 O O . ILE A 1 104 ? 23.300 5.098 9.665 1.00 56.72 104 ILE A O 1
ATOM 903 N N . SER A 1 105 ? 23.276 3.347 8.255 1.00 53.81 105 SER A N 1
ATOM 904 C CA . SER A 1 105 ? 24.362 2.614 8.921 1.00 53.81 105 SER A CA 1
ATOM 905 C C . SER A 1 105 ? 25.667 3.416 8.967 1.00 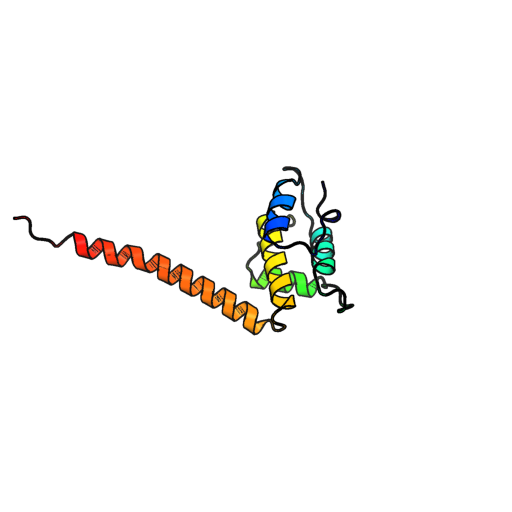53.81 105 SER A C 1
ATOM 907 O O . SER A 1 105 ? 26.265 3.534 10.032 1.00 53.81 105 SER A O 1
ATOM 909 N N . LYS A 1 106 ? 26.060 4.078 7.870 1.00 53.25 106 LYS A N 1
ATOM 910 C CA . LYS A 1 106 ? 27.252 4.951 7.845 1.00 53.25 106 LYS A CA 1
ATOM 911 C C . LYS A 1 106 ? 27.136 6.147 8.794 1.00 53.25 106 LYS A C 1
ATOM 913 O O . LYS A 1 106 ? 28.117 6.547 9.415 1.00 53.25 106 LYS A O 1
ATOM 918 N N . LYS A 1 107 ? 25.937 6.720 8.934 1.00 47.31 107 LYS A N 1
ATOM 919 C CA . LYS A 1 107 ? 25.678 7.840 9.852 1.00 47.31 107 LYS A CA 1
ATOM 920 C C . LYS A 1 107 ? 25.724 7.413 11.327 1.00 47.31 107 LYS A C 1
ATOM 922 O O . LYS A 1 107 ? 26.061 8.235 12.171 1.00 47.31 107 LYS A O 1
ATOM 927 N N . LEU A 1 108 ? 25.428 6.144 11.619 1.00 50.72 108 LEU A N 1
ATOM 928 C CA . LEU A 1 108 ? 25.528 5.521 12.947 1.00 50.72 108 LEU A CA 1
ATOM 929 C C . LEU A 1 108 ? 26.942 5.023 13.300 1.00 50.72 108 LEU A C 1
ATOM 931 O O . LEU A 1 108 ? 27.229 4.862 14.482 1.00 50.72 108 LEU A O 1
ATOM 935 N N . GLU A 1 109 ? 27.840 4.840 12.325 1.00 46.53 109 GLU A N 1
ATOM 936 C CA . GLU A 1 109 ? 29.268 4.543 12.566 1.00 46.53 109 GLU A CA 1
ATOM 937 C C . GLU A 1 109 ? 30.126 5.802 12.815 1.00 46.53 109 GLU A C 1
ATOM 939 O O . GLU A 1 109 ? 31.152 5.748 13.496 1.00 46.53 109 GLU A O 1
ATOM 944 N N . LEU A 1 110 ? 29.691 6.966 12.322 1.00 49.69 110 LEU A N 1
ATOM 945 C CA . LEU A 1 110 ? 30.358 8.258 12.533 1.00 49.69 110 LEU A CA 1
ATOM 946 C C . LEU A 1 110 ? 30.436 8.783 13.992 1.00 49.69 110 LEU A C 1
ATOM 948 O O . LEU A 1 110 ? 31.432 9.446 14.290 1.00 49.69 110 LEU A O 1
ATOM 952 N N . PRO A 1 111 ? 29.504 8.516 14.933 1.00 50.31 111 PRO A N 1
ATOM 953 C CA . PRO A 1 111 ? 29.624 9.028 16.298 1.00 50.31 111 PRO A CA 1
ATOM 954 C C . PRO A 1 111 ? 30.730 8.339 17.113 1.00 50.31 111 PRO A C 1
ATOM 956 O O . PRO A 1 111 ? 31.245 8.944 18.047 1.00 50.31 111 PRO A O 1
ATOM 959 N N . HIS A 1 112 ? 31.165 7.123 16.757 1.00 46.03 112 HIS A N 1
ATOM 960 C CA . HIS A 1 112 ? 32.201 6.417 17.525 1.00 46.03 112 HIS A CA 1
ATOM 961 C C . HIS A 1 112 ? 33.632 6.859 17.190 1.00 46.03 112 HIS A C 1
ATOM 963 O O . HIS A 1 112 ? 34.501 6.804 18.059 1.00 46.03 112 HIS A O 1
ATOM 969 N N . LYS A 1 113 ? 33.900 7.347 15.969 1.00 45.34 113 LYS A N 1
ATOM 970 C CA . LYS A 1 113 ? 35.243 7.840 15.605 1.00 45.34 113 LYS A CA 1
ATOM 971 C C . LYS A 1 113 ? 35.545 9.252 16.112 1.00 45.34 113 LYS A C 1
ATOM 973 O O . LYS A 1 113 ? 36.716 9.565 16.300 1.00 45.34 113 LYS A O 1
ATOM 978 N N . LEU A 1 114 ? 34.533 10.083 16.380 1.00 46.06 114 LEU A N 1
ATOM 979 C CA . LEU A 1 114 ? 34.760 11.420 16.948 1.00 46.06 114 LEU A CA 1
ATOM 980 C C . LEU A 1 114 ? 35.081 11.398 18.450 1.00 46.06 114 LEU A C 1
ATOM 982 O O . LEU A 1 114 ? 35.815 12.262 18.918 1.00 46.06 114 LEU A O 1
ATOM 986 N N . ILE A 1 115 ? 34.598 10.405 19.204 1.00 47.25 115 ILE A N 1
ATOM 987 C CA . ILE A 1 115 ? 34.807 10.352 20.663 1.00 47.25 115 ILE A CA 1
ATOM 988 C C . ILE A 1 115 ? 36.262 9.997 21.026 1.00 47.25 115 ILE A C 1
ATOM 990 O O . ILE A 1 115 ? 36.765 10.444 22.053 1.00 47.25 115 ILE A O 1
ATOM 994 N N . VAL A 1 116 ? 36.986 9.272 20.164 1.00 46.94 116 VAL A N 1
ATOM 995 C CA . VAL A 1 116 ? 38.371 8.840 20.448 1.00 46.94 116 VAL A CA 1
ATOM 996 C C . VAL A 1 116 ? 39.401 9.969 20.268 1.00 46.94 116 VAL A C 1
ATOM 998 O O . VAL A 1 116 ? 40.489 9.900 20.832 1.00 46.94 116 VAL A O 1
ATOM 1001 N N . ILE A 1 117 ? 39.075 11.048 19.548 1.00 47.75 117 ILE A N 1
ATOM 1002 C CA . ILE A 1 117 ? 40.031 12.148 19.311 1.00 47.75 117 ILE A CA 1
ATOM 1003 C C . ILE A 1 117 ? 40.065 13.142 20.491 1.00 47.75 117 ILE A C 1
ATOM 1005 O O . ILE A 1 117 ? 41.073 13.811 20.701 1.00 47.75 117 ILE A O 1
ATOM 1009 N N . CYS A 1 118 ? 39.026 13.197 21.331 1.00 43.19 118 CYS A N 1
ATOM 1010 C CA . CYS A 1 118 ? 38.964 14.151 22.447 1.00 43.19 118 CYS A CA 1
ATOM 1011 C C . CYS A 1 118 ? 39.658 13.694 23.745 1.00 43.19 118 CYS A C 1
ATOM 1013 O O . CYS A 1 118 ? 39.733 14.488 24.677 1.00 43.19 118 CYS A O 1
ATOM 1015 N N . GLN A 1 119 ? 40.176 12.462 23.837 1.00 49.25 119 GLN A N 1
ATOM 1016 C CA . GLN A 1 119 ? 40.808 11.951 25.070 1.00 49.25 119 GLN A CA 1
ATOM 1017 C C . GLN A 1 119 ? 42.346 12.035 25.101 1.00 49.25 119 GLN A C 1
ATOM 1019 O O . GLN A 1 119 ? 42.937 11.694 26.118 1.00 49.25 119 GLN A O 1
ATOM 1024 N N . ASN A 1 120 ? 43.000 12.522 24.037 1.00 52.09 120 ASN A N 1
ATOM 1025 C CA . ASN A 1 120 ? 44.469 12.592 23.940 1.00 52.09 120 ASN A CA 1
ATOM 1026 C C . ASN A 1 120 ? 45.006 14.017 23.708 1.00 52.09 120 ASN A C 1
ATOM 1028 O O . ASN A 1 120 ? 45.993 14.205 22.998 1.00 52.09 120 ASN A O 1
ATOM 1032 N N . LEU A 1 121 ? 44.366 15.035 24.286 1.00 51.88 121 LEU A N 1
ATOM 1033 C CA . LEU A 1 121 ? 44.966 16.369 24.381 1.00 51.88 121 LEU A CA 1
ATOM 1034 C C . LEU A 1 121 ? 45.733 16.463 25.709 1.00 51.88 121 LEU A C 1
ATOM 1036 O O . LEU A 1 121 ? 45.112 16.280 26.756 1.00 51.88 121 LEU A O 1
ATOM 1040 N N . PRO A 1 122 ? 47.057 16.708 25.699 1.00 52.75 122 PRO A N 1
ATOM 1041 C CA . PRO A 1 122 ? 47.804 16.901 26.932 1.00 52.75 122 PRO A CA 1
ATOM 1042 C C . PRO A 1 122 ? 47.345 18.202 27.596 1.00 52.75 122 PRO A C 1
ATOM 1044 O O . PRO A 1 122 ? 47.294 19.255 26.957 1.00 52.75 122 PRO A O 1
ATOM 1047 N N . SER A 1 123 ? 46.970 18.101 28.868 1.00 54.12 123 SER A N 1
ATOM 1048 C CA . SER A 1 123 ? 46.638 19.243 29.719 1.00 54.12 123 SER A CA 1
ATOM 1049 C C . SER A 1 123 ? 47.843 20.193 29.835 1.00 54.12 123 SER A C 1
ATOM 1051 O O . SER A 1 123 ? 48.969 19.692 29.893 1.00 54.12 123 SER A O 1
ATOM 1053 N N . PRO A 1 124 ? 47.626 21.523 29.854 1.00 59.22 124 PRO A N 1
ATOM 1054 C CA . PRO A 1 124 ? 48.691 22.520 29.973 1.00 59.22 124 PRO A CA 1
ATOM 1055 C C . PRO A 1 124 ? 49.405 22.491 31.330 1.00 59.22 124 PRO A C 1
ATOM 1057 O O . PRO A 1 124 ? 48.769 22.086 32.332 1.00 59.22 124 PRO A O 1
#

Organism: NCBI:txid1819295